Protein AF-A0A3B1C3Z3-F1 (afdb_monomer_lite)

Structure (mmCIF, N/CA/C/O backbone):
data_AF-A0A3B1C3Z3-F1
#
_entry.id   AF-A0A3B1C3Z3-F1
#
loop_
_atom_site.group_PDB
_atom_site.id
_atom_site.type_symbol
_atom_site.label_atom_id
_atom_site.label_alt_id
_atom_site.label_comp_id
_atom_site.label_asym_id
_atom_site.label_entity_id
_atom_site.label_seq_id
_atom_site.pdbx_PDB_ins_code
_atom_site.Cartn_x
_atom_site.Cartn_y
_atom_site.Cartn_z
_atom_site.occupancy
_atom_site.B_iso_or_equiv
_atom_site.auth_seq_id
_atom_site.auth_comp_id
_atom_site.auth_asym_id
_atom_site.auth_atom_id
_atom_site.pdbx_PDB_model_num
ATOM 1 N N . MET A 1 1 ? 7.175 -0.561 35.063 1.00 44.59 1 MET A N 1
ATOM 2 C CA . MET A 1 1 ? 7.761 0.141 33.897 1.00 44.59 1 MET A CA 1
ATOM 3 C C . MET A 1 1 ? 6.631 0.704 33.051 1.00 44.59 1 MET A C 1
ATOM 5 O O . MET A 1 1 ? 5.810 -0.065 32.573 1.00 44.59 1 MET A O 1
ATOM 9 N N . ARG A 1 2 ? 6.521 2.034 32.940 1.00 38.69 2 ARG A N 1
ATOM 10 C CA . ARG A 1 2 ? 5.498 2.683 32.110 1.00 38.69 2 ARG A CA 1
ATOM 11 C C . ARG A 1 2 ? 5.927 2.569 30.652 1.00 38.69 2 ARG A C 1
ATOM 13 O O . ARG A 1 2 ? 6.864 3.242 30.241 1.00 38.69 2 ARG A O 1
ATOM 20 N N . VAL A 1 3 ? 5.260 1.711 29.888 1.00 49.44 3 VAL A N 1
ATOM 21 C CA . VAL A 1 3 ? 5.372 1.720 28.428 1.00 49.44 3 VAL A CA 1
ATOM 22 C C . VAL A 1 3 ? 4.604 2.946 27.941 1.00 49.44 3 VAL A C 1
ATOM 24 O O . VAL A 1 3 ? 3.415 2.883 27.648 1.00 49.44 3 VAL A O 1
ATOM 27 N N . THR A 1 4 ? 5.263 4.101 27.904 1.00 45.94 4 THR A N 1
ATOM 28 C CA . THR A 1 4 ? 4.771 5.284 27.192 1.00 45.94 4 THR A CA 1
ATOM 29 C C . THR A 1 4 ? 5.007 5.070 25.698 1.00 45.94 4 THR A C 1
ATOM 31 O O . THR A 1 4 ? 5.864 5.690 25.074 1.00 45.94 4 THR A O 1
ATOM 34 N N . ALA A 1 5 ? 4.265 4.132 25.105 1.00 46.72 5 ALA A N 1
ATOM 35 C CA . ALA A 1 5 ? 4.248 3.954 23.662 1.00 46.72 5 ALA A CA 1
ATOM 36 C C . ALA A 1 5 ? 3.458 5.115 23.050 1.00 46.72 5 ALA A C 1
ATOM 38 O O . ALA A 1 5 ? 2.240 5.075 22.915 1.00 46.72 5 ALA A O 1
ATOM 39 N N . SER A 1 6 ? 4.178 6.187 22.730 1.00 44.41 6 SER A N 1
ATOM 40 C CA . SER A 1 6 ? 3.704 7.322 21.944 1.00 44.41 6 SER A CA 1
ATOM 41 C C . SER A 1 6 ? 2.883 6.834 20.745 1.00 44.41 6 SER A C 1
ATOM 43 O O . SER A 1 6 ? 3.428 6.181 19.850 1.00 44.41 6 SER A O 1
ATOM 45 N N . TRP A 1 7 ? 1.597 7.183 20.729 1.00 50.72 7 TRP A N 1
ATOM 46 C CA . TRP A 1 7 ? 0.613 6.915 19.672 1.00 50.72 7 TRP A CA 1
ATOM 47 C C . TRP A 1 7 ? 1.174 7.109 18.246 1.00 50.72 7 TRP A C 1
ATOM 49 O O . TRP A 1 7 ? 0.902 6.334 17.331 1.00 50.72 7 TRP A O 1
ATOM 59 N N . ASN A 1 8 ? 2.081 8.071 18.078 1.00 53.09 8 ASN A N 1
ATOM 60 C CA . ASN A 1 8 ? 2.689 8.444 16.803 1.00 53.09 8 ASN A CA 1
ATOM 61 C C . ASN A 1 8 ? 3.696 7.413 16.245 1.00 53.09 8 ASN A C 1
ATOM 63 O O . ASN A 1 8 ? 3.936 7.395 15.041 1.00 53.09 8 ASN A O 1
ATOM 67 N N . ARG A 1 9 ? 4.278 6.527 17.071 1.00 54.16 9 ARG A N 1
ATOM 68 C CA . ARG A 1 9 ? 5.240 5.503 16.597 1.00 54.16 9 ARG A CA 1
ATOM 69 C C . ARG A 1 9 ? 4.537 4.347 15.882 1.00 54.16 9 ARG A C 1
ATOM 71 O O . ARG A 1 9 ? 5.080 3.826 14.911 1.00 54.16 9 ARG A O 1
ATOM 78 N N . SER A 1 10 ? 3.338 3.964 16.327 1.00 59.19 10 SER A N 1
ATOM 79 C CA . SER A 1 10 ? 2.578 2.856 15.728 1.00 59.19 10 SER A CA 1
ATOM 80 C C . SER A 1 10 ? 2.053 3.198 14.336 1.00 59.19 10 SER A C 1
ATOM 82 O O . SER A 1 10 ? 2.058 2.340 13.460 1.00 59.19 10 SER A O 1
ATOM 84 N N . ILE A 1 11 ? 1.684 4.461 14.102 1.00 62.81 11 ILE A N 1
ATOM 85 C CA . ILE A 1 11 ? 1.218 4.946 12.794 1.00 62.81 11 ILE A CA 1
ATOM 86 C C . ILE A 1 11 ? 2.356 4.912 11.773 1.00 62.81 11 ILE A C 1
ATOM 88 O O . ILE A 1 11 ? 2.178 4.394 10.676 1.00 62.81 11 ILE A O 1
ATOM 92 N N . ILE A 1 12 ? 3.547 5.386 12.154 1.00 66.38 12 ILE A N 1
ATOM 93 C CA . ILE A 1 12 ? 4.736 5.338 11.290 1.00 66.38 12 ILE A CA 1
ATOM 94 C C . ILE A 1 12 ? 5.094 3.886 10.964 1.00 66.38 12 ILE A C 1
ATOM 96 O O . ILE A 1 12 ? 5.366 3.559 9.814 1.00 66.38 12 ILE A O 1
ATOM 100 N N . LYS A 1 13 ? 5.025 2.990 11.955 1.00 60.38 13 LYS A N 1
ATOM 101 C CA . LYS A 1 13 ? 5.302 1.563 11.752 1.00 60.38 13 LYS A CA 1
ATOM 102 C C . LYS A 1 13 ? 4.279 0.901 10.821 1.00 60.38 13 LYS A C 1
ATOM 104 O O . LYS A 1 13 ? 4.662 0.139 9.939 1.00 60.38 13 LYS A O 1
ATOM 109 N N . ALA A 1 14 ? 2.995 1.222 10.981 1.00 66.00 14 ALA A N 1
ATOM 110 C CA . ALA A 1 14 ? 1.925 0.749 10.106 1.00 66.00 14 ALA A CA 1
ATOM 111 C C . ALA A 1 14 ? 2.065 1.303 8.680 1.00 66.00 14 ALA A C 1
ATOM 113 O O . ALA A 1 14 ? 1.827 0.581 7.714 1.00 66.00 14 ALA A O 1
ATOM 114 N N . PHE A 1 15 ? 2.504 2.555 8.539 1.00 72.81 15 PHE A N 1
ATOM 115 C CA . PHE A 1 15 ? 2.770 3.171 7.244 1.00 72.81 15 PHE A CA 1
ATOM 116 C C . PHE A 1 15 ? 3.975 2.528 6.546 1.00 72.81 15 PHE A C 1
ATOM 118 O O . PHE A 1 15 ? 3.874 2.152 5.383 1.00 72.81 15 PHE A O 1
ATOM 125 N N . SER A 1 16 ? 5.078 2.288 7.262 1.00 71.44 16 SER A N 1
ATOM 126 C CA . SER A 1 16 ? 6.218 1.536 6.722 1.00 71.44 16 SER A CA 1
ATOM 127 C C . SER A 1 16 ? 5.817 0.127 6.288 1.00 71.44 16 SER A C 1
ATOM 129 O O . SER A 1 16 ? 6.211 -0.309 5.212 1.00 71.44 16 SER A O 1
ATOM 131 N N . TRP A 1 17 ? 4.980 -0.566 7.068 1.00 76.88 17 TRP A N 1
ATOM 132 C CA . TRP A 1 17 ? 4.462 -1.878 6.676 1.00 76.88 17 TRP A CA 1
ATOM 133 C C . TRP A 1 17 ? 3.614 -1.814 5.398 1.00 76.88 17 TRP A C 1
ATOM 135 O O . TRP A 1 17 ? 3.713 -2.696 4.548 1.00 76.88 17 TRP A O 1
ATOM 145 N N . ARG A 1 18 ? 2.821 -0.749 5.220 1.00 77.50 18 ARG A N 1
ATOM 146 C CA . ARG A 1 18 ? 2.030 -0.529 4.000 1.00 77.50 18 ARG A CA 1
ATOM 147 C C . ARG A 1 18 ? 2.920 -0.316 2.777 1.00 77.50 18 ARG A C 1
ATOM 149 O O . ARG A 1 18 ? 2.670 -0.954 1.763 1.00 77.50 18 ARG A O 1
ATOM 156 N N . VAL A 1 19 ? 3.963 0.505 2.896 1.00 76.00 19 VAL A N 1
ATOM 157 C CA . VAL A 1 19 ? 4.917 0.773 1.805 1.00 76.00 19 VAL A CA 1
ATOM 158 C C . VAL A 1 19 ? 5.690 -0.493 1.416 1.00 76.00 19 VAL A C 1
ATOM 160 O O . VAL A 1 19 ? 5.849 -0.786 0.233 1.00 76.00 19 VAL A O 1
ATOM 163 N N . ILE A 1 20 ? 6.124 -1.284 2.402 1.00 82.56 20 ILE A N 1
ATOM 164 C CA . ILE A 1 20 ? 6.826 -2.553 2.160 1.00 82.56 20 ILE A CA 1
ATOM 165 C C . ILE A 1 20 ? 5.902 -3.563 1.474 1.00 82.56 20 ILE A C 1
ATOM 167 O O . ILE A 1 20 ? 6.323 -4.216 0.520 1.00 82.56 20 ILE A O 1
ATOM 171 N N . ALA A 1 21 ? 4.645 -3.675 1.913 1.00 80.19 21 ALA A N 1
ATOM 172 C CA . ALA A 1 21 ? 3.679 -4.590 1.312 1.00 80.19 21 ALA A CA 1
ATOM 173 C C . ALA A 1 21 ? 3.426 -4.257 -0.167 1.00 80.19 21 ALA A C 1
ATOM 175 O O . ALA A 1 21 ? 3.543 -5.141 -1.009 1.00 80.19 21 ALA A O 1
ATOM 176 N N . THR A 1 22 ? 3.176 -2.985 -0.499 1.00 80.50 22 THR A N 1
ATOM 177 C CA . THR A 1 22 ? 2.939 -2.570 -1.893 1.00 80.50 22 THR A CA 1
ATOM 178 C C . THR A 1 22 ? 4.167 -2.780 -2.775 1.00 80.50 22 THR A C 1
ATOM 180 O O . THR A 1 22 ? 4.044 -3.253 -3.902 1.00 80.50 22 THR A O 1
ATOM 183 N N . LEU A 1 23 ? 5.367 -2.480 -2.260 1.00 82.69 23 LEU A N 1
ATOM 184 C CA . LEU A 1 23 ? 6.617 -2.723 -2.985 1.00 82.69 23 LEU A CA 1
ATOM 185 C C . LEU A 1 23 ? 6.837 -4.214 -3.239 1.00 82.69 23 LEU A C 1
ATOM 187 O O . LEU A 1 23 ? 7.230 -4.598 -4.335 1.00 82.69 23 LEU A O 1
ATOM 191 N N . THR A 1 24 ? 6.541 -5.055 -2.249 1.00 83.62 24 THR A N 1
ATOM 192 C CA . THR A 1 24 ? 6.678 -6.509 -2.371 1.00 83.62 24 THR A CA 1
ATOM 193 C C . THR A 1 24 ? 5.755 -7.052 -3.463 1.00 83.62 24 THR A C 1
ATOM 195 O O . THR A 1 24 ? 6.208 -7.832 -4.295 1.00 83.62 24 THR A O 1
ATOM 198 N N . THR A 1 25 ? 4.500 -6.590 -3.533 1.00 85.69 25 THR A N 1
ATOM 199 C CA . THR A 1 25 ? 3.551 -6.983 -4.589 1.00 85.69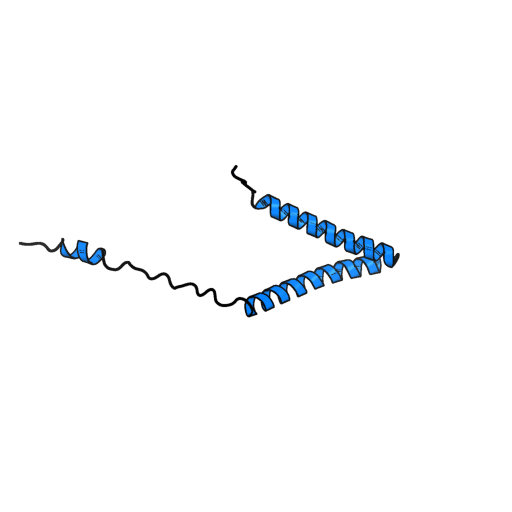 25 THR A CA 1
ATOM 200 C C . THR A 1 25 ? 4.055 -6.596 -5.982 1.00 85.69 25 THR A C 1
ATOM 202 O O . THR A 1 25 ? 4.037 -7.428 -6.887 1.00 85.69 25 THR A O 1
ATOM 205 N N . ILE A 1 26 ? 4.561 -5.369 -6.153 1.00 81.62 26 ILE A N 1
ATOM 206 C CA . ILE A 1 26 ? 5.103 -4.891 -7.438 1.00 81.62 26 ILE A CA 1
ATOM 207 C C . ILE A 1 26 ? 6.327 -5.718 -7.854 1.00 81.62 26 ILE A C 1
ATOM 209 O O . ILE A 1 26 ? 6.429 -6.135 -9.006 1.00 81.62 26 ILE A O 1
ATOM 213 N N . VAL A 1 27 ? 7.238 -6.004 -6.918 1.00 84.75 27 VAL A N 1
ATOM 214 C CA . VAL A 1 27 ? 8.434 -6.819 -7.187 1.00 84.75 27 VAL A CA 1
ATOM 215 C C . VAL A 1 27 ? 8.053 -8.252 -7.558 1.00 84.75 27 VAL A C 1
ATOM 217 O O . VAL A 1 27 ? 8.576 -8.779 -8.535 1.00 84.75 27 VAL A O 1
ATOM 220 N N . ILE A 1 28 ? 7.117 -8.876 -6.837 1.00 85.12 28 ILE A N 1
ATOM 221 C CA . ILE A 1 28 ? 6.628 -10.227 -7.153 1.00 85.12 28 ILE A CA 1
ATOM 222 C C . ILE A 1 28 ? 5.966 -10.252 -8.535 1.00 85.12 28 ILE A C 1
ATOM 224 O O . ILE A 1 28 ? 6.267 -11.126 -9.346 1.00 85.12 28 ILE A O 1
ATOM 228 N N . ALA A 1 29 ? 5.106 -9.279 -8.834 1.00 84.25 29 ALA A N 1
ATOM 229 C CA . ALA A 1 29 ? 4.432 -9.184 -10.123 1.00 84.25 29 ALA A CA 1
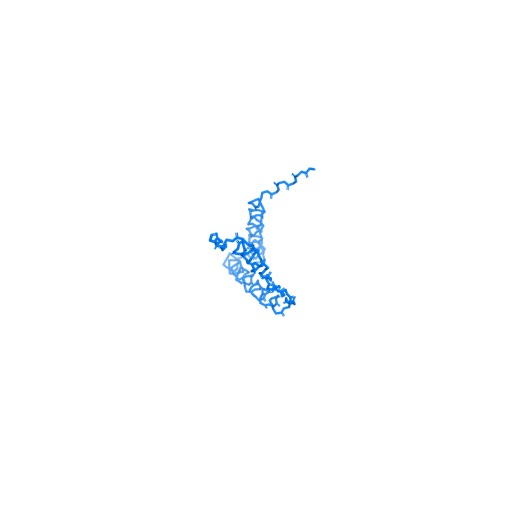ATOM 230 C C . ALA A 1 29 ? 5.422 -8.988 -11.285 1.00 84.25 29 ALA A C 1
ATOM 232 O O . ALA A 1 29 ? 5.269 -9.607 -12.343 1.00 84.25 29 ALA A O 1
ATOM 233 N N . TYR A 1 30 ? 6.471 -8.186 -11.069 1.00 80.94 30 TYR A N 1
ATOM 234 C CA . TYR A 1 30 ? 7.558 -8.004 -12.028 1.00 80.94 30 TYR A CA 1
ATOM 235 C C . TYR A 1 30 ? 8.381 -9.282 -12.218 1.00 80.94 30 TYR A C 1
ATOM 237 O O . TYR A 1 30 ? 8.670 -9.643 -13.353 1.00 80.94 30 TYR A O 1
ATOM 245 N N . LEU A 1 31 ? 8.717 -10.001 -11.143 1.00 83.94 31 LEU A N 1
ATOM 246 C CA . LEU A 1 31 ? 9.465 -11.261 -11.228 1.00 83.94 31 LEU A CA 1
ATOM 247 C C . LEU A 1 31 ? 8.692 -12.359 -11.968 1.00 83.94 31 LEU A C 1
ATOM 249 O O . LEU A 1 31 ? 9.302 -13.153 -12.677 1.00 83.94 31 LEU A O 1
ATOM 253 N N . ILE A 1 32 ? 7.366 -12.397 -11.825 1.00 83.31 32 ILE A N 1
ATOM 254 C CA . ILE A 1 32 ? 6.515 -13.371 -12.520 1.00 83.31 32 ILE A CA 1
ATOM 255 C C . ILE A 1 32 ? 6.344 -12.998 -13.997 1.00 83.31 32 ILE A C 1
ATOM 257 O O . ILE A 1 32 ? 6.432 -13.862 -14.865 1.00 83.31 32 ILE A O 1
ATOM 261 N N . THR A 1 33 ? 6.090 -11.720 -14.291 1.00 83.62 33 THR A N 1
ATOM 262 C CA . THR A 1 33 ? 5.670 -11.300 -15.639 1.00 83.62 33 THR A CA 1
ATOM 263 C C . THR A 1 33 ? 6.831 -10.831 -16.519 1.00 83.62 33 THR A C 1
ATOM 265 O O . THR A 1 33 ? 6.725 -10.827 -17.743 1.00 83.62 33 THR A O 1
ATOM 268 N N . GLY A 1 34 ? 7.931 -10.374 -15.918 1.00 80.31 34 GLY A N 1
ATOM 269 C CA . GLY A 1 34 ? 9.071 -9.764 -16.611 1.00 80.31 34 GLY A CA 1
ATOM 270 C C . GLY A 1 34 ? 8.764 -8.423 -17.292 1.00 80.31 34 GLY A C 1
ATOM 271 O O . GLY A 1 34 ? 9.625 -7.871 -17.973 1.00 80.31 34 GLY A O 1
ATOM 272 N N . ARG A 1 35 ? 7.544 -7.889 -17.135 1.00 80.06 35 ARG A N 1
ATOM 273 C CA . ARG A 1 35 ? 7.084 -6.624 -17.727 1.00 80.06 35 ARG A CA 1
ATOM 274 C C . ARG A 1 35 ? 6.613 -5.671 -16.639 1.00 80.06 35 ARG A C 1
ATOM 276 O O . ARG A 1 35 ? 5.803 -6.042 -15.792 1.00 80.06 35 ARG A O 1
ATOM 283 N N . ILE A 1 36 ? 7.115 -4.438 -16.689 1.00 83.12 36 ILE A N 1
ATOM 284 C CA . ILE A 1 36 ? 6.815 -3.397 -15.699 1.00 83.12 36 ILE A CA 1
ATOM 285 C C . ILE A 1 36 ? 5.351 -2.940 -15.769 1.00 83.12 36 ILE A C 1
ATOM 287 O O . ILE A 1 36 ? 4.761 -2.651 -14.733 1.00 83.12 36 ILE A O 1
ATOM 291 N N . ASP A 1 37 ? 4.753 -2.956 -16.964 1.00 83.94 37 ASP A N 1
ATOM 292 C CA . ASP A 1 37 ? 3.386 -2.477 -17.203 1.00 83.94 37 ASP A CA 1
ATOM 293 C C . ASP A 1 37 ? 2.361 -3.295 -16.401 1.00 83.94 37 ASP A C 1
ATOM 295 O O . ASP A 1 37 ? 1.588 -2.751 -15.615 1.00 83.94 37 ASP A O 1
ATOM 299 N N . ILE A 1 38 ? 2.446 -4.626 -16.495 1.00 83.25 38 ILE A N 1
ATOM 300 C CA . ILE A 1 38 ? 1.565 -5.555 -15.771 1.00 83.25 38 ILE A CA 1
ATOM 301 C C . ILE A 1 38 ? 1.823 -5.500 -14.256 1.00 83.25 38 ILE A C 1
ATOM 303 O O . ILE A 1 38 ? 0.896 -5.595 -13.453 1.00 83.25 38 ILE A O 1
ATOM 307 N N . ALA A 1 39 ? 3.080 -5.320 -13.839 1.00 83.38 39 ALA A N 1
ATOM 308 C CA . ALA A 1 39 ? 3.420 -5.205 -12.423 1.00 83.38 39 ALA A CA 1
ATOM 309 C C . ALA A 1 39 ? 2.802 -3.957 -11.776 1.00 83.38 39 ALA A C 1
ATOM 311 O O . ALA A 1 39 ? 2.345 -4.008 -10.630 1.00 83.38 39 ALA A O 1
ATOM 312 N N . LEU A 1 40 ? 2.754 -2.851 -12.524 1.00 83.31 40 LEU A N 1
ATOM 313 C CA . LEU A 1 40 ? 2.121 -1.616 -12.083 1.00 83.31 40 LEU A CA 1
ATOM 314 C C . LEU A 1 40 ? 0.598 -1.777 -11.984 1.00 83.31 40 LEU A C 1
ATOM 316 O O . LEU A 1 40 ? 0.012 -1.383 -10.976 1.00 83.31 40 LEU A O 1
ATOM 320 N N . GLU A 1 41 ? -0.031 -2.406 -12.982 1.00 86.88 41 GLU A N 1
ATOM 321 C CA . GLU A 1 41 ? -1.470 -2.706 -12.970 1.00 86.88 41 GLU A CA 1
ATOM 322 C C . GLU A 1 41 ? -1.866 -3.552 -11.755 1.00 86.88 41 GLU A C 1
ATOM 324 O O . GLU A 1 41 ? -2.826 -3.224 -11.056 1.00 86.88 41 GLU A O 1
ATOM 329 N N . ILE A 1 42 ? -1.090 -4.596 -11.447 1.00 85.31 42 ILE A N 1
ATOM 330 C CA . ILE A 1 42 ? -1.320 -5.455 -10.278 1.00 85.31 42 ILE A CA 1
ATOM 331 C C . ILE A 1 42 ? -1.150 -4.665 -8.975 1.00 85.31 42 ILE A C 1
ATOM 333 O O . ILE A 1 42 ? -1.975 -4.796 -8.069 1.00 85.31 42 ILE A O 1
ATOM 337 N N . GLY A 1 43 ? -0.118 -3.822 -8.875 1.00 83.12 43 GLY A N 1
ATOM 338 C CA . GLY A 1 43 ? 0.100 -2.973 -7.703 1.00 83.12 43 GLY A CA 1
ATOM 339 C C . GLY A 1 43 ? -1.065 -2.010 -7.445 1.00 83.12 43 GLY A C 1
ATOM 340 O O . GLY A 1 43 ? -1.516 -1.870 -6.305 1.00 83.12 43 GLY A O 1
ATOM 341 N N . VAL A 1 44 ? -1.597 -1.385 -8.501 1.00 83.31 44 VAL A N 1
ATOM 342 C CA . VAL A 1 44 ? -2.770 -0.501 -8.407 1.00 83.31 44 VAL A CA 1
ATOM 343 C C . VAL A 1 44 ? -4.022 -1.297 -8.033 1.00 83.31 44 VAL A C 1
ATOM 345 O O . VAL A 1 44 ? -4.738 -0.904 -7.110 1.00 83.31 44 VAL A O 1
ATOM 348 N N . LEU A 1 45 ? -4.272 -2.437 -8.682 1.00 88.31 45 LEU A N 1
ATOM 349 C CA . LEU A 1 45 ? -5.408 -3.307 -8.366 1.00 88.31 45 LEU A CA 1
ATOM 350 C C . LEU A 1 45 ? -5.390 -3.775 -6.908 1.00 88.31 45 LEU A C 1
ATOM 352 O O . LEU A 1 45 ? -6.422 -3.705 -6.242 1.00 88.31 45 LEU A O 1
ATOM 356 N N . GLU A 1 46 ? -4.238 -4.197 -6.380 1.00 84.69 46 GLU A N 1
ATOM 357 C CA . GLU A 1 46 ? -4.111 -4.626 -4.980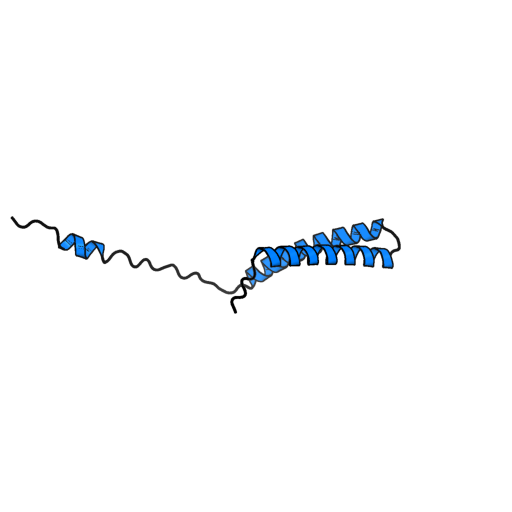 1.00 84.69 46 GLU A CA 1
ATOM 358 C C . GLU A 1 46 ? -4.483 -3.503 -4.009 1.00 84.69 46 GLU A C 1
ATOM 360 O O . GLU A 1 46 ? -5.222 -3.726 -3.044 1.00 84.69 46 GLU A O 1
ATOM 365 N N . PHE A 1 47 ? -4.033 -2.279 -4.290 1.00 82.62 47 PHE A N 1
ATOM 366 C CA . PHE A 1 47 ? -4.372 -1.115 -3.482 1.00 82.62 47 PHE A CA 1
ATOM 367 C C . PHE A 1 47 ? -5.889 -0.865 -3.445 1.00 82.62 47 PHE A C 1
ATOM 369 O O . PHE A 1 47 ? -6.460 -0.701 -2.361 1.00 82.62 47 PHE A O 1
ATOM 376 N N . PHE A 1 48 ? -6.557 -0.904 -4.603 1.00 88.62 48 PHE A N 1
ATOM 377 C CA . PHE A 1 48 ? -8.013 -0.746 -4.694 1.00 88.62 48 PHE A CA 1
ATOM 378 C C . PHE A 1 48 ? -8.770 -1.881 -3.996 1.00 88.62 48 PHE A C 1
ATOM 380 O O . PHE A 1 48 ? -9.701 -1.619 -3.228 1.00 88.62 48 PHE A O 1
ATOM 387 N N . PHE A 1 49 ? -8.342 -3.130 -4.190 1.00 88.06 49 PHE A N 1
ATOM 388 C CA . PHE A 1 49 ? -8.929 -4.287 -3.514 1.00 88.06 49 PHE A CA 1
ATOM 389 C C . PHE A 1 49 ? -8.847 -4.150 -1.998 1.00 88.06 49 PHE A C 1
ATOM 391 O O . PHE A 1 49 ? -9.827 -4.413 -1.305 1.00 88.06 49 PHE A O 1
ATOM 398 N N . LYS A 1 50 ? -7.716 -3.683 -1.461 1.00 79.31 50 LYS A N 1
ATOM 399 C CA . LYS A 1 50 ? -7.541 -3.515 -0.014 1.00 79.31 50 LYS A CA 1
ATOM 400 C C . LYS A 1 50 ? -8.511 -2.491 0.572 1.00 79.31 50 LYS A C 1
ATOM 402 O O . LYS A 1 50 ? -9.025 -2.704 1.668 1.00 79.31 50 LYS A O 1
ATOM 407 N N . ILE A 1 51 ? -8.788 -1.408 -0.157 1.00 85.44 51 ILE A N 1
ATOM 408 C CA . ILE A 1 51 ? -9.782 -0.401 0.241 1.00 85.44 51 ILE A CA 1
ATOM 409 C C . ILE A 1 51 ? -11.195 -0.987 0.178 1.00 85.44 51 ILE A C 1
ATOM 411 O O . ILE A 1 51 ? -11.943 -0.854 1.146 1.00 85.44 51 ILE A O 1
ATOM 415 N N . MET A 1 52 ? -11.553 -1.675 -0.913 1.00 86.56 52 MET A N 1
ATOM 416 C CA . MET A 1 52 ? -12.865 -2.324 -1.037 1.00 86.56 52 MET A CA 1
ATOM 417 C C . MET A 1 52 ? -13.095 -3.361 0.062 1.00 86.56 52 MET A C 1
ATOM 419 O O . MET A 1 52 ? -14.136 -3.340 0.716 1.00 86.56 52 MET A O 1
ATOM 423 N N . VAL A 1 53 ? -12.117 -4.235 0.304 1.00 84.56 53 VAL A N 1
ATOM 424 C CA . VAL A 1 53 ? -12.188 -5.268 1.341 1.00 84.56 53 VAL A CA 1
ATOM 425 C C . VAL A 1 53 ? -12.269 -4.635 2.723 1.00 84.56 53 VAL A C 1
ATOM 427 O O . VAL A 1 53 ? -13.071 -5.091 3.528 1.00 84.56 53 VAL A O 1
ATOM 430 N N . TYR A 1 54 ? -11.509 -3.570 3.005 1.00 79.38 54 TYR A N 1
ATOM 431 C CA . TYR A 1 54 ? -11.609 -2.859 4.281 1.00 79.38 54 TYR A CA 1
ATOM 432 C C . TYR A 1 54 ? -13.000 -2.245 4.483 1.00 79.38 54 TYR A C 1
ATOM 434 O O . TYR A 1 54 ? -13.591 -2.429 5.541 1.00 79.38 54 TYR A O 1
ATOM 442 N N . ALA A 1 55 ? -13.556 -1.580 3.468 1.00 82.25 55 ALA A N 1
ATOM 443 C CA . ALA A 1 55 ? -14.885 -0.977 3.555 1.00 82.25 55 ALA A CA 1
ATOM 444 C C . ALA A 1 55 ? -15.999 -2.031 3.683 1.00 82.25 55 ALA A C 1
ATOM 446 O O . ALA A 1 55 ? -16.959 -1.843 4.430 1.00 82.25 55 ALA A O 1
ATOM 447 N N . MET A 1 56 ? -15.880 -3.164 2.981 1.00 82.75 56 MET A N 1
ATOM 448 C CA . MET A 1 56 ? -16.786 -4.299 3.174 1.00 82.75 56 MET A CA 1
ATOM 449 C C . MET A 1 56 ? -16.619 -4.902 4.564 1.00 82.75 56 MET A C 1
ATOM 451 O O . MET A 1 56 ? -17.621 -5.185 5.208 1.00 82.75 56 MET A O 1
ATOM 455 N N . HIS A 1 57 ? -15.387 -5.064 5.044 1.00 77.50 57 HIS A N 1
ATOM 456 C CA . HIS A 1 57 ? -15.104 -5.581 6.375 1.00 77.50 57 HIS A CA 1
ATOM 457 C C . HIS A 1 57 ? -15.698 -4.675 7.451 1.00 77.50 57 HIS A C 1
ATOM 459 O O . HIS A 1 57 ? -16.373 -5.177 8.335 1.00 77.50 57 HIS A O 1
ATOM 465 N N . GLU A 1 58 ? -15.530 -3.356 7.353 1.00 81.25 58 GLU A N 1
ATOM 466 C CA . GLU A 1 58 ? -16.146 -2.385 8.261 1.00 81.25 58 GLU A CA 1
ATOM 467 C C . GLU A 1 58 ? -17.675 -2.496 8.249 1.00 81.25 58 GLU A C 1
ATOM 469 O O . GLU A 1 58 ? -18.283 -2.604 9.308 1.00 81.25 58 GLU A O 1
ATOM 474 N N . LYS A 1 59 ? -18.304 -2.589 7.072 1.00 80.31 59 LYS A N 1
ATOM 475 C CA . LYS A 1 59 ? -19.766 -2.741 6.957 1.00 80.31 59 LYS A CA 1
ATOM 476 C C . LYS A 1 59 ? -20.290 -4.087 7.444 1.00 80.31 59 LYS A C 1
ATOM 478 O O . LYS A 1 59 ? -21.380 -4.170 8.005 1.00 80.31 59 LYS A O 1
ATOM 483 N N . VAL A 1 60 ? -19.545 -5.161 7.212 1.00 80.94 60 VAL A N 1
ATOM 484 C CA . VAL A 1 60 ? -19.866 -6.494 7.730 1.00 80.94 60 VAL A CA 1
ATOM 485 C C . VAL A 1 60 ? -19.685 -6.503 9.245 1.00 80.94 60 VAL A C 1
ATOM 487 O O . VAL A 1 60 ? -20.539 -7.026 9.952 1.00 80.94 60 VAL A O 1
ATOM 490 N N . TRP A 1 61 ? -18.642 -5.853 9.758 1.00 69.56 61 TRP A N 1
ATOM 491 C CA . TRP A 1 61 ? -18.394 -5.726 11.188 1.00 69.56 61 TRP A CA 1
ATOM 492 C C . TRP A 1 61 ? -19.426 -4.839 11.878 1.00 69.56 61 TRP A C 1
ATOM 494 O O . TRP A 1 61 ? -19.830 -5.152 12.987 1.00 69.56 61 TRP A O 1
ATOM 504 N N . GLU A 1 62 ? -19.923 -3.787 11.231 1.00 68.31 62 GLU A N 1
ATOM 505 C CA . GLU A 1 62 ? -21.044 -2.978 11.720 1.00 68.31 62 GLU A CA 1
ATOM 506 C C . GLU A 1 62 ? -22.323 -3.820 11.824 1.00 68.31 62 GLU A C 1
ATOM 508 O O . GLU A 1 62 ? -23.008 -3.787 12.843 1.00 68.31 62 GLU A O 1
ATOM 513 N N . LYS A 1 63 ? -22.600 -4.660 10.818 1.00 65.00 63 LYS A N 1
ATOM 514 C CA . LYS A 1 63 ? -23.725 -5.609 10.862 1.00 65.00 63 LYS A CA 1
ATOM 515 C C . LYS A 1 63 ? -23.557 -6.700 11.924 1.00 65.00 63 LYS A C 1
ATOM 517 O O . LYS A 1 63 ? -24.557 -7.205 12.423 1.00 65.00 63 LYS A O 1
ATOM 522 N N . ILE A 1 64 ? -22.319 -7.076 12.249 1.00 68.06 64 ILE A N 1
ATOM 523 C CA . ILE A 1 64 ? -21.993 -8.105 13.250 1.00 68.06 64 ILE A CA 1
ATOM 524 C C . ILE A 1 64 ? -21.787 -7.497 14.649 1.00 68.06 64 ILE A C 1
ATOM 526 O O . ILE A 1 64 ? -21.868 -8.227 15.637 1.00 68.06 64 ILE A O 1
ATOM 530 N N . THR A 1 65 ? -21.575 -6.179 14.773 1.00 53.78 65 THR A N 1
ATOM 531 C CA . THR A 1 65 ? -21.404 -5.484 16.057 1.00 53.78 65 THR A CA 1
ATOM 532 C C . THR A 1 65 ? -22.740 -5.431 16.777 1.00 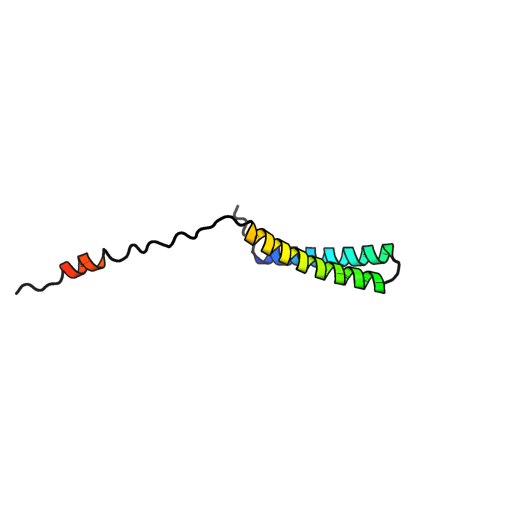53.78 65 THR A C 1
ATOM 534 O O . THR A 1 65 ? -23.534 -4.495 16.725 1.00 53.78 65 THR A O 1
ATOM 537 N N . PHE A 1 66 ? -22.940 -6.525 17.483 1.00 55.06 66 PHE A N 1
ATOM 538 C CA . PHE A 1 66 ? -23.883 -6.758 18.539 1.00 55.06 66 PHE A CA 1
ATOM 539 C C . PHE A 1 66 ? -23.748 -5.653 19.603 1.00 55.06 66 PHE A C 1
ATOM 541 O O . PHE A 1 66 ? -22.838 -5.651 20.426 1.00 55.06 66 PHE A O 1
ATOM 548 N N . GLY A 1 67 ? -24.675 -4.696 19.581 1.00 57.69 67 GLY A N 1
ATOM 549 C CA . GLY A 1 67 ? -25.312 -4.186 20.795 1.00 57.69 67 GLY A CA 1
ATOM 550 C C . GLY A 1 67 ? -24.452 -3.504 21.863 1.00 57.69 67 GLY A C 1
ATOM 551 O O . GLY A 1 67 ? -24.702 -3.732 23.045 1.00 57.69 67 GLY A O 1
ATOM 552 N N . LEU A 1 68 ? -23.550 -2.582 21.521 1.00 59.69 68 LEU A N 1
ATOM 553 C CA . LEU A 1 68 ? -23.146 -1.559 22.498 1.00 59.69 68 LEU A CA 1
ATOM 554 C C . LEU A 1 68 ? -24.249 -0.495 22.599 1.00 59.69 68 LEU A C 1
ATOM 556 O O . LEU A 1 68 ? -24.170 0.595 22.038 1.00 59.69 68 LEU A O 1
ATOM 560 N N . LYS A 1 69 ? -25.316 -0.847 23.331 1.00 54.59 69 LYS A N 1
ATOM 561 C CA . LYS A 1 69 ? -26.250 0.122 23.912 1.00 54.59 69 LYS A CA 1
ATOM 562 C C . LYS A 1 69 ? -25.429 1.054 24.796 1.00 54.59 69 LYS A C 1
ATOM 564 O O . LYS A 1 69 ? -25.011 0.671 25.885 1.00 54.59 69 LYS A O 1
ATOM 569 N N . LEU A 1 70 ? -25.211 2.279 24.336 1.00 62.59 70 LEU A N 1
ATOM 570 C CA . LEU A 1 70 ? -24.862 3.369 25.232 1.00 62.59 70 LEU A CA 1
ATOM 571 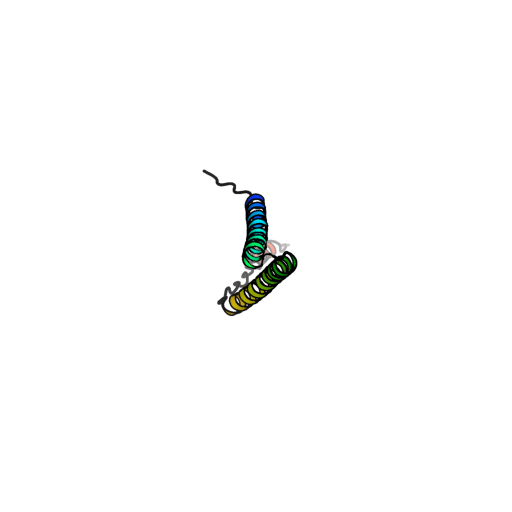C C . LEU A 1 70 ? -26.052 3.533 26.181 1.00 62.59 70 LEU A C 1
ATOM 573 O O . LEU A 1 70 ? -27.133 3.948 25.757 1.00 62.59 70 LEU A O 1
ATOM 577 N N . GLU A 1 71 ? -25.895 3.134 27.444 1.00 66.62 71 GLU A N 1
ATOM 578 C CA . GLU A 1 71 ? -26.879 3.494 28.459 1.00 66.62 71 GLU A CA 1
ATOM 579 C C . GLU A 1 71 ? -27.006 5.024 28.478 1.00 66.62 71 GLU A C 1
ATOM 581 O O . GLU A 1 71 ? -25.989 5.727 28.544 1.00 66.62 71 GLU A O 1
ATOM 586 N N . PRO A 1 72 ? -28.227 5.581 28.411 1.00 64.75 72 PRO A N 1
ATOM 587 C CA . PRO A 1 72 ? -28.400 7.012 28.559 1.00 64.75 72 PRO A CA 1
ATOM 588 C C . PRO A 1 72 ? -27.943 7.396 29.966 1.00 64.75 72 PRO A C 1
ATOM 590 O O . PRO A 1 72 ? -28.493 6.921 30.959 1.00 64.75 72 PRO A O 1
ATOM 593 N N . ILE A 1 73 ? -26.935 8.268 30.054 1.00 69.00 73 ILE A N 1
ATOM 594 C CA . ILE A 1 73 ? -26.476 8.859 31.313 1.00 69.00 73 ILE A CA 1
ATOM 595 C C . ILE A 1 73 ? -27.695 9.439 32.049 1.00 69.00 73 ILE A C 1
ATOM 597 O O . ILE A 1 73 ? -28.231 10.488 31.683 1.00 69.00 73 ILE A O 1
ATOM 601 N N . LYS A 1 74 ? -28.157 8.745 33.095 1.00 60.00 74 LYS A N 1
ATOM 602 C CA . LYS A 1 74 ? -29.270 9.173 33.944 1.00 60.00 74 LYS A CA 1
ATOM 603 C C . LYS A 1 74 ? -28.834 10.424 34.706 1.00 60.00 74 LYS A C 1
ATOM 605 O O . LYS A 1 74 ? -28.153 10.329 35.725 1.00 60.00 74 LYS A O 1
ATOM 610 N N . LYS A 1 75 ? -29.218 11.612 34.222 1.00 56.72 75 LYS A N 1
ATOM 611 C CA . LYS A 1 75 ? -28.965 12.892 34.907 1.00 56.72 75 LYS A CA 1
ATOM 612 C C . LYS A 1 75 ? -29.633 12.904 36.290 1.00 56.72 75 LYS A C 1
ATOM 614 O O . LYS A 1 75 ? -30.810 13.226 36.434 1.00 56.72 75 LYS A O 1
ATOM 619 N N . LYS A 1 76 ? -28.865 12.587 37.331 1.00 58.97 76 LYS A N 1
ATOM 620 C CA . LYS A 1 76 ? -29.218 12.788 38.742 1.00 58.97 76 LYS A CA 1
ATOM 621 C C . LYS A 1 76 ? -28.812 14.214 39.130 1.00 58.97 76 LYS A C 1
ATOM 623 O O . LYS A 1 76 ? -27.713 14.419 39.618 1.00 58.97 76 LYS A O 1
ATOM 628 N N . GLY A 1 77 ? -29.662 15.205 38.847 1.00 53.69 77 GLY A N 1
ATOM 629 C CA . GLY A 1 77 ? -29.291 16.621 39.029 1.00 53.69 77 GLY A CA 1
ATOM 630 C C . GLY A 1 77 ? -30.399 17.580 39.472 1.00 53.69 77 GLY A C 1
ATOM 631 O O . GLY A 1 77 ? -30.180 18.783 39.436 1.00 53.69 77 GLY A O 1
ATOM 632 N N . ASN A 1 78 ? -31.575 17.091 39.887 1.00 54.09 78 ASN A N 1
ATOM 633 C CA . ASN A 1 78 ? -32.710 17.950 40.276 1.00 54.09 78 ASN A CA 1
ATOM 634 C C . ASN A 1 78 ? -33.142 17.808 41.752 1.00 54.09 78 ASN A C 1
ATOM 636 O O . ASN A 1 78 ? -34.291 18.079 42.084 1.00 54.09 78 ASN A O 1
ATOM 640 N N . LYS A 1 79 ? -32.263 17.315 42.640 1.00 57.38 79 LYS A N 1
ATOM 641 C CA . LYS A 1 79 ? -32.577 17.179 44.081 1.00 57.38 79 LYS A CA 1
ATOM 642 C C . LYS A 1 79 ? -31.803 18.128 45.001 1.00 57.38 79 LYS A C 1
ATOM 644 O O . LYS A 1 79 ? -32.312 18.433 46.070 1.00 57.38 79 LYS A O 1
ATOM 649 N N . GLU A 1 80 ? -30.642 18.647 44.601 1.00 59.03 80 GLU A N 1
ATOM 650 C CA . GLU A 1 80 ? -29.864 19.551 45.470 1.00 59.03 80 GLU A CA 1
ATOM 651 C C . GLU A 1 80 ? -30.362 21.004 45.435 1.00 59.03 80 GLU A C 1
ATOM 653 O O . GLU A 1 80 ? -30.408 21.654 46.477 1.00 59.03 80 GLU A O 1
ATOM 658 N N . LYS A 1 81 ? -30.854 21.503 44.289 1.00 57.81 81 LYS A N 1
ATOM 659 C CA . LYS A 1 81 ? -31.377 22.883 44.193 1.00 57.81 81 LYS A CA 1
ATOM 660 C C . LYS A 1 81 ? -32.592 23.133 45.097 1.00 57.81 81 LYS A C 1
ATOM 662 O O . LYS A 1 81 ? -32.760 24.230 45.621 1.00 57.81 81 LYS A O 1
ATOM 667 N N . ASN A 1 82 ? -33.395 22.103 45.340 1.00 55.84 82 ASN A N 1
ATOM 668 C CA . ASN A 1 82 ? -34.651 22.186 46.086 1.00 55.84 82 ASN A CA 1
ATOM 669 C C . ASN A 1 82 ? -34.400 22.260 47.604 1.00 55.84 82 ASN A C 1
ATOM 671 O O . ASN A 1 82 ? -35.267 22.706 48.349 1.00 55.84 82 ASN A O 1
ATOM 675 N N . SER A 1 83 ? -33.215 21.833 48.063 1.00 59.81 83 SER A N 1
ATOM 676 C CA . SER A 1 83 ? -32.825 21.894 49.476 1.00 59.81 83 SER A CA 1
ATOM 677 C C . SER A 1 83 ? -32.221 23.246 49.858 1.00 59.81 83 SER A C 1
ATOM 679 O O . SER A 1 83 ? -32.368 23.671 51.001 1.00 59.81 83 SER A O 1
ATOM 681 N N . SER A 1 84 ? -31.569 23.939 48.919 1.00 59.44 84 SER A N 1
ATOM 682 C CA . SER A 1 84 ? -31.064 25.302 49.138 1.00 59.44 84 SER A CA 1
ATOM 683 C C . SER A 1 84 ? -32.162 26.358 48.986 1.00 59.44 84 SER A C 1
ATOM 685 O O . SER A 1 84 ? -32.152 27.345 49.714 1.00 59.44 84 SER A O 1
ATOM 687 N N . ALA A 1 85 ? -33.150 26.134 48.110 1.00 59.34 85 ALA A N 1
ATOM 688 C CA . ALA A 1 85 ? -34.286 27.043 47.937 1.00 59.34 85 ALA A CA 1
ATOM 689 C C . ALA A 1 85 ? -35.254 27.052 49.140 1.00 59.34 85 ALA A C 1
ATOM 691 O O . ALA A 1 85 ? -35.824 28.091 49.451 1.00 59.34 85 ALA A O 1
ATOM 692 N N . ASN A 1 86 ? -35.388 25.938 49.875 1.00 59.22 86 ASN A N 1
ATOM 693 C CA . ASN A 1 86 ? -36.225 25.867 51.085 1.00 59.22 86 ASN A CA 1
ATOM 694 C C . ASN A 1 86 ? -35.549 26.462 52.342 1.00 59.22 86 ASN A C 1
ATOM 696 O O . ASN A 1 86 ? -36.142 26.508 53.412 1.00 59.22 86 ASN A O 1
ATOM 700 N N . LYS A 1 87 ? -34.293 26.919 52.236 1.00 62.53 87 LYS A N 1
ATOM 701 C CA . LYS A 1 87 ? -33.599 27.631 53.323 1.00 62.53 87 LYS A CA 1
ATOM 702 C C . LYS A 1 87 ? -33.650 29.153 53.195 1.00 62.53 87 LYS A C 1
ATOM 704 O O . LYS A 1 87 ? -33.131 29.837 54.068 1.00 62.53 87 LYS A O 1
ATOM 709 N N . MET A 1 88 ? -34.270 29.675 52.138 1.00 63.84 88 MET A N 1
ATOM 710 C CA . MET A 1 88 ? -34.319 31.107 51.857 1.00 63.84 88 MET A CA 1
ATOM 711 C C . MET A 1 88 ? -35.767 31.531 51.571 1.00 63.84 88 MET A C 1
ATOM 713 O O . MET A 1 88 ? -36.130 31.866 50.450 1.00 63.84 88 MET A O 1
ATOM 717 N N . SER A 1 89 ? -36.630 31.472 52.584 1.00 55.91 89 SER A N 1
ATOM 718 C CA . SER A 1 89 ? -37.856 32.278 52.619 1.00 55.91 89 SER A CA 1
ATOM 719 C C . SER A 1 89 ? -37.825 33.127 53.888 1.00 55.91 89 SER A C 1
ATOM 721 O O . SER A 1 89 ? -37.507 32.591 54.952 1.00 55.91 89 SER A O 1
ATOM 723 N N . PRO A 1 90 ? -38.052 34.446 53.768 1.00 63.50 90 PRO A N 1
ATOM 724 C CA . PRO A 1 90 ? -37.783 35.402 54.826 1.00 63.50 90 PRO A CA 1
ATOM 725 C C . PRO A 1 90 ? -38.920 35.340 55.844 1.00 63.50 90 PRO A C 1
ATOM 727 O O . PRO A 1 90 ? -40.079 35.542 55.484 1.00 63.50 90 PRO A O 1
ATOM 730 N N . LEU A 1 91 ? -38.596 35.046 57.103 1.00 52.72 91 LEU A N 1
ATOM 731 C CA . LEU A 1 91 ? -39.520 35.326 58.194 1.00 52.72 91 LEU A CA 1
ATOM 732 C C . LEU A 1 91 ? -39.324 36.776 58.637 1.00 52.72 91 LEU A C 1
ATOM 734 O O . LEU A 1 91 ? -38.199 37.236 58.835 1.00 52.72 91 LEU A O 1
ATOM 738 N N . THR A 1 92 ? -40.477 37.431 58.658 1.00 54.50 92 THR A N 1
ATOM 739 C CA . THR A 1 92 ? -40.870 38.745 59.164 1.00 54.50 92 THR A CA 1
ATOM 740 C C . THR A 1 92 ? -40.237 39.117 60.498 1.00 54.50 92 THR A C 1
ATOM 74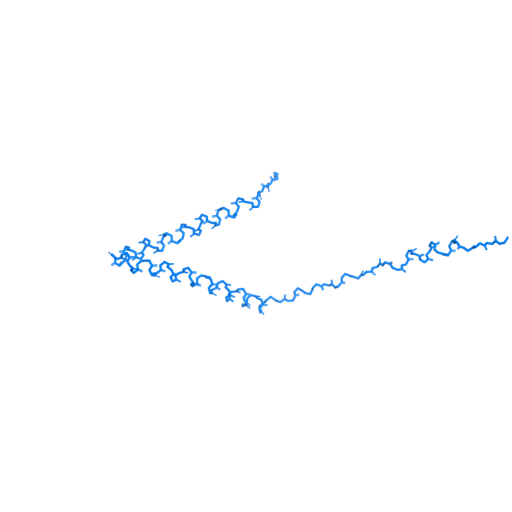2 O O . THR A 1 92 ? -40.023 38.203 61.325 1.00 54.50 92 THR A O 1
#

Secondary structure (DSSP, 8-state):
------HHHHHHHHHHHHHHHHHHHHHHHHHHHS-HHHHHHHHHHHHHHHHHHHHHHHHHHHHH-------------SSSHHHHHTT-----

Sequence (92 aa):
MRVTASWNRSIIKAFSWRVIATLTTIVIAYLITGRIDIALEIGVLEFFFKIMVYAMHEKVWEKITFGLKLEPIKKKGNKEKNSSANKMSPLT

Organism: NCBI:txid652676

Radius of gyration: 29.22 Å; chains: 1; bounding box: 50×52×77 Å

pLDDT: mean 70.08, std 13.41, range [38.69, 88.62]

Foldseek 3Di:
DDPPPPPVVVVVVVVVVVVVVLVVQLVVQCVVPVDNVRSVVRSVVVVVVVVVVVVVVVVVVVVVPPDPPPDPPPPPDPPPVVVVVVVDDDDD

InterPro domains:
  IPR018638 Domain of unknown function DUF2061, membrane [PF09834] (11-62)